Protein AF-F6DCU9-F1 (afdb_monomer_lite)

pLDDT: mean 74.37, std 12.63, range [44.5, 92.56]

Radius of gyration: 24.66 Å; chains: 1; bounding box: 42×44×53 Å

Sequence (78 aa):
MYAIEFETDVTSPFIRLHDYEKLKNQHVKVIVLSESLSDEVPAPSVHQSKYNFDDLVGRLTWQGDALKVQQRLRDEWV

Secondary structure (DSSP, 8-state):
-----------SSS---TTGGGGTTS--------SS---------S---S---GGGTTT----S-HHHHHHHHHHHT-

Structure (mmCIF, N/CA/C/O backbone):
data_AF-F6DCU9-F1
#
_entry.id   AF-F6DCU9-F1
#
loop_
_atom_site.group_PDB
_atom_site.id
_atom_site.type_symbol
_atom_site.label_atom_id
_atom_site.label_alt_id
_atom_site.label_comp_id
_atom_site.label_asym_id
_atom_site.label_entity_id
_atom_site.label_seq_id
_atom_site.pdbx_PDB_ins_code
_atom_site.Cartn_x
_atom_site.Cartn_y
_atom_site.Cartn_z
_atom_site.occupancy
_atom_site.B_iso_or_equiv
_atom_site.auth_seq_id
_atom_site.auth_comp_id
_atom_site.auth_asym_id
_atom_site.auth_atom_id
_atom_site.pdbx_PDB_model_num
ATOM 1 N N . MET A 1 1 ? -10.997 -12.531 4.074 1.00 59.69 1 MET A N 1
ATOM 2 C CA . MET A 1 1 ? -10.208 -11.286 4.191 1.00 59.69 1 MET A CA 1
ATOM 3 C C . MET A 1 1 ? -11.144 -10.132 3.897 1.00 59.69 1 MET A C 1
ATOM 5 O O . MET A 1 1 ? -11.855 -10.225 2.907 1.00 59.69 1 MET A O 1
ATOM 9 N N . TYR A 1 2 ? -11.207 -9.122 4.763 1.00 67.25 2 TYR A N 1
ATOM 10 C CA . TYR A 1 2 ? -12.047 -7.938 4.563 1.00 67.25 2 TYR A CA 1
ATOM 11 C C . TYR A 1 2 ? -11.186 -6.681 4.714 1.00 67.25 2 TYR A C 1
ATOM 13 O O . TYR A 1 2 ? -10.226 -6.688 5.486 1.00 67.25 2 TYR A O 1
ATOM 21 N N . ALA A 1 3 ? -11.511 -5.637 3.956 1.00 70.56 3 ALA A N 1
ATOM 22 C CA . ALA A 1 3 ? -10.884 -4.324 4.052 1.00 70.56 3 ALA A CA 1
ATOM 23 C C . ALA A 1 3 ? -11.891 -3.348 4.671 1.00 70.56 3 ALA A C 1
ATOM 25 O O . ALA A 1 3 ? -13.074 -3.392 4.336 1.00 70.56 3 ALA A O 1
ATOM 26 N N . ILE A 1 4 ? -11.429 -2.517 5.605 1.00 73.38 4 ILE A N 1
ATOM 27 C CA . ILE A 1 4 ? -12.196 -1.384 6.131 1.00 73.38 4 ILE A CA 1
ATOM 28 C C . ILE A 1 4 ? -11.526 -0.134 5.575 1.00 73.38 4 ILE A C 1
ATOM 30 O O . ILE A 1 4 ? -10.393 0.170 5.947 1.00 73.38 4 ILE A O 1
ATOM 34 N N . GLU A 1 5 ? -12.225 0.558 4.685 1.00 73.94 5 GLU A N 1
ATOM 35 C CA . GLU A 1 5 ? -11.813 1.845 4.130 1.00 73.94 5 GLU A CA 1
ATOM 36 C C . GLU A 1 5 ? -12.637 2.940 4.804 1.00 73.94 5 GLU A C 1
ATOM 38 O O . GLU A 1 5 ? -13.853 2.808 4.959 1.00 73.94 5 GLU A O 1
ATOM 43 N N . PHE A 1 6 ? -11.971 3.997 5.260 1.00 76.94 6 PHE A N 1
ATOM 44 C CA . PHE A 1 6 ? -12.632 5.166 5.820 1.00 76.94 6 PHE A CA 1
ATOM 45 C C . PHE A 1 6 ? -11.841 6.418 5.457 1.00 76.94 6 PHE A C 1
ATOM 47 O O . PHE A 1 6 ? -10.610 6.414 5.470 1.00 76.94 6 PHE A O 1
ATOM 54 N N . GLU A 1 7 ? -12.569 7.481 5.148 1.00 74.31 7 GLU A N 1
ATOM 55 C CA . GLU A 1 7 ? -12.021 8.801 4.876 1.00 74.31 7 GLU A CA 1
ATOM 56 C C . GLU A 1 7 ? -12.225 9.665 6.120 1.00 74.31 7 GLU A C 1
ATOM 58 O O . GLU A 1 7 ? -13.301 9.669 6.723 1.00 74.31 7 GLU A O 1
ATOM 63 N N . THR A 1 8 ? -11.169 10.337 6.569 1.00 76.94 8 THR A N 1
ATOM 64 C CA . THR A 1 8 ? -11.251 11.248 7.709 1.00 76.94 8 THR A CA 1
ATOM 65 C C . THR A 1 8 ? -10.246 12.370 7.556 1.00 76.94 8 THR A C 1
ATOM 67 O O . THR A 1 8 ? -9.086 12.140 7.214 1.00 76.94 8 THR A O 1
ATOM 70 N N . ASP A 1 9 ? -10.672 13.572 7.922 1.00 78.19 9 ASP A N 1
ATOM 71 C CA .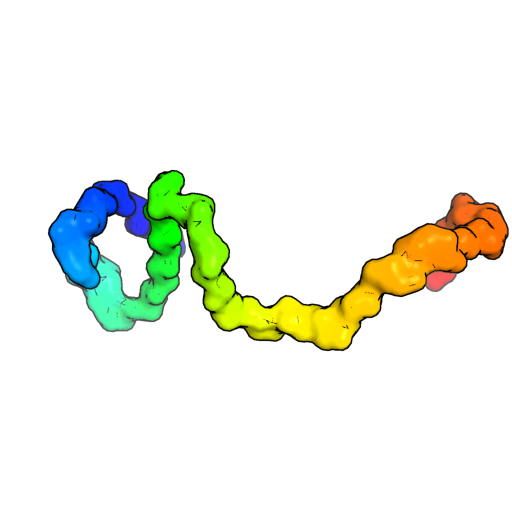 ASP A 1 9 ? -9.769 14.705 8.038 1.00 78.19 9 ASP A CA 1
ATOM 72 C C . ASP A 1 9 ? -8.875 14.543 9.269 1.00 78.19 9 ASP A C 1
ATOM 74 O O . ASP A 1 9 ? -9.342 14.281 10.387 1.00 78.19 9 ASP A O 1
ATOM 78 N N . VAL A 1 10 ? -7.571 14.735 9.078 1.00 76.38 10 VAL A N 1
ATOM 79 C CA . VAL A 1 10 ? -6.591 14.719 10.168 1.00 76.38 10 VAL A CA 1
ATOM 80 C C . VAL A 1 10 ? -6.592 16.088 10.847 1.00 76.38 10 VAL A C 1
ATOM 82 O O . VAL A 1 10 ? -5.764 16.951 10.578 1.00 76.38 10 VAL A O 1
ATOM 85 N N . THR A 1 11 ? -7.561 16.304 11.735 1.00 77.19 11 THR A N 1
ATOM 86 C CA . THR A 1 11 ? -7.681 17.544 12.529 1.00 77.19 11 THR A CA 1
ATOM 87 C C . THR A 1 11 ? -6.871 17.509 13.826 1.00 77.19 11 THR A C 1
ATOM 89 O O . THR A 1 11 ? -6.645 18.542 14.454 1.00 77.19 11 THR A O 1
ATOM 92 N N . SER A 1 12 ? -6.424 16.326 14.248 1.00 76.00 12 SER A N 1
ATOM 93 C CA . SER A 1 12 ? -5.660 16.121 15.477 1.00 76.00 12 SER A CA 1
ATOM 94 C C . SER A 1 12 ? -4.517 15.125 15.252 1.00 76.00 12 SER A C 1
ATOM 96 O O . SER A 1 12 ? -4.562 14.376 14.275 1.00 76.00 12 SER A O 1
ATOM 98 N N . PRO A 1 13 ? -3.524 15.045 16.159 1.00 79.12 13 PRO A N 1
ATOM 99 C CA . PRO A 1 13 ? -2.395 14.117 16.026 1.00 79.12 13 PRO A CA 1
ATOM 100 C C . PRO A 1 13 ? -2.776 12.628 16.000 1.00 79.12 13 PRO A C 1
ATOM 102 O O . PRO A 1 13 ? -1.926 11.786 15.720 1.00 79.12 13 PRO A O 1
ATOM 105 N N . PHE A 1 14 ? -4.027 12.285 16.328 1.00 80.44 14 PHE A N 1
ATOM 106 C CA . PHE A 1 14 ? -4.503 10.909 16.407 1.00 80.44 14 PHE A CA 1
ATOM 107 C C . PHE A 1 14 ? -5.725 10.697 15.512 1.00 80.44 14 PHE A C 1
ATOM 109 O O . PHE A 1 14 ? -6.687 11.466 15.560 1.00 80.44 14 PHE A O 1
ATOM 116 N N . ILE A 1 15 ? -5.720 9.596 14.758 1.00 82.62 15 ILE A N 1
ATOM 117 C CA . ILE A 1 15 ? -6.879 9.117 13.999 1.00 82.62 15 ILE A CA 1
ATOM 118 C C . ILE A 1 15 ? -7.639 8.105 14.860 1.00 82.62 15 ILE A C 1
ATOM 120 O O . ILE A 1 15 ? -7.052 7.158 15.387 1.00 82.62 15 ILE A O 1
ATOM 124 N N . ARG A 1 16 ? -8.953 8.297 15.016 1.00 81.38 16 ARG A N 1
ATOM 125 C CA . ARG A 1 16 ? -9.806 7.378 15.781 1.00 81.38 16 ARG A CA 1
ATOM 126 C C . ARG A 1 16 ? -10.406 6.322 14.862 1.00 81.38 16 ARG A C 1
ATOM 128 O O . ARG A 1 16 ? -11.143 6.639 13.933 1.00 81.38 16 ARG A O 1
ATOM 135 N N . LEU A 1 17 ? -10.134 5.057 15.169 1.00 83.25 17 LEU A N 1
ATOM 136 C CA . LEU A 1 17 ? -10.783 3.922 14.521 1.00 83.25 17 LEU A CA 1
ATOM 137 C C . LEU A 1 17 ? -12.143 3.679 15.182 1.00 83.25 17 LEU A C 1
ATOM 139 O O . LEU A 1 17 ? -12.207 3.223 16.322 1.00 83.25 17 LEU A O 1
ATOM 143 N N . HIS A 1 18 ? -13.224 3.982 14.4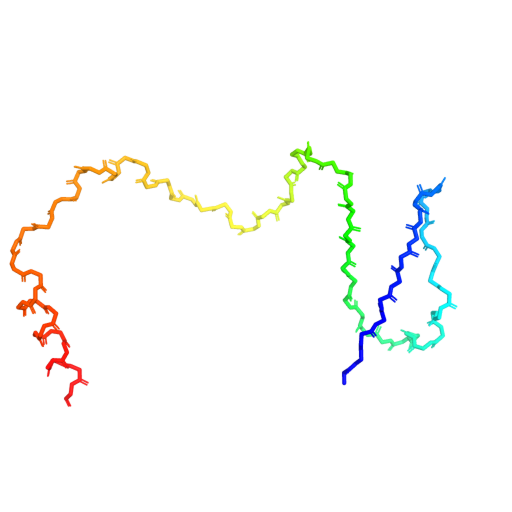66 1.00 77.81 18 HIS A N 1
ATOM 144 C CA . HIS A 1 18 ? -14.590 3.836 14.980 1.00 77.81 18 HIS A CA 1
ATOM 145 C C . HIS A 1 18 ? -14.948 2.366 15.265 1.00 77.81 18 HIS A C 1
ATOM 147 O O . HIS A 1 18 ? -15.568 2.063 16.277 1.00 77.81 18 HIS A O 1
ATOM 153 N N . ASP A 1 19 ? -14.474 1.445 14.423 1.00 79.19 19 ASP A N 1
ATOM 154 C CA . ASP A 1 19 ? -14.805 0.013 14.458 1.00 79.19 19 ASP A CA 1
ATOM 155 C C . ASP A 1 19 ? -13.694 -0.867 15.067 1.00 79.19 19 ASP A C 1
ATOM 157 O O . ASP A 1 19 ? -13.495 -2.023 14.678 1.00 79.19 19 ASP A O 1
ATOM 161 N N . TYR A 1 20 ? -12.933 -0.337 16.029 1.00 82.44 20 TYR A N 1
ATOM 162 C CA . TYR A 1 20 ? -11.762 -1.036 16.575 1.00 82.44 20 TYR A CA 1
ATOM 163 C C . TYR A 1 20 ? -12.091 -2.401 17.213 1.00 82.44 20 TYR A C 1
ATOM 165 O O . TYR A 1 20 ? -11.233 -3.283 17.252 1.00 82.44 20 TYR A O 1
ATOM 173 N N . GLU A 1 21 ? -13.328 -2.615 17.674 1.00 83.75 21 GLU A N 1
ATOM 174 C CA . GLU A 1 21 ? -13.769 -3.886 18.265 1.00 83.75 21 GLU A CA 1
ATOM 175 C C . GLU A 1 21 ? -13.630 -5.064 17.295 1.00 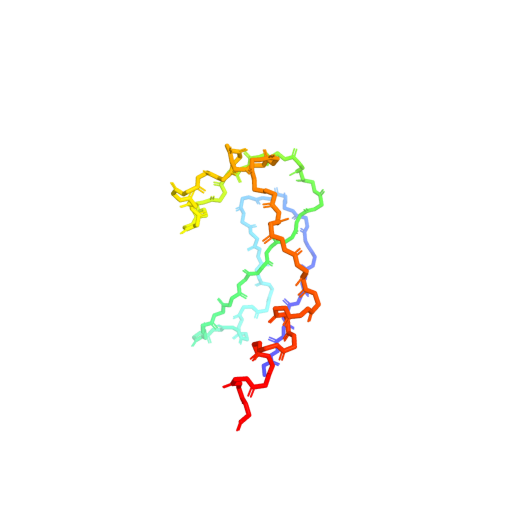83.75 21 GLU A C 1
ATOM 177 O O . GLU A 1 21 ? -13.211 -6.151 17.696 1.00 83.75 21 GLU A O 1
ATOM 182 N N . LYS A 1 22 ? -13.891 -4.833 16.001 1.00 80.69 22 LYS A N 1
ATOM 183 C CA . LYS A 1 22 ? -13.780 -5.854 14.947 1.00 80.69 22 LYS A CA 1
ATOM 184 C C . LYS A 1 22 ? -12.328 -6.258 14.680 1.00 80.69 22 LYS A C 1
ATOM 186 O O . LYS A 1 22 ? -12.079 -7.325 14.131 1.00 80.69 22 LYS A O 1
ATOM 191 N N . LEU A 1 23 ? -11.378 -5.404 15.060 1.00 80.75 23 LEU A N 1
ATOM 192 C CA . LEU A 1 23 ? -9.940 -5.558 14.827 1.00 80.75 23 LEU A CA 1
ATOM 193 C C . LEU A 1 23 ? -9.181 -6.015 16.084 1.00 80.75 23 LEU A C 1
ATOM 195 O O . LEU A 1 23 ? -7.968 -6.229 16.043 1.00 80.75 23 LEU A O 1
ATOM 199 N N . LYS A 1 24 ? -9.878 -6.174 17.215 1.00 82.12 24 LYS A N 1
ATOM 200 C CA . LYS A 1 24 ? -9.267 -6.548 18.490 1.00 82.12 24 LYS A CA 1
ATOM 201 C C . LYS A 1 24 ? -8.622 -7.934 18.392 1.00 82.12 24 LYS A C 1
ATOM 203 O O . LYS A 1 24 ? -9.222 -8.875 17.880 1.00 82.12 24 LYS A O 1
ATOM 208 N N . ASN A 1 25 ? -7.405 -8.057 18.927 1.00 86.75 25 ASN A N 1
ATOM 209 C CA . ASN A 1 25 ? -6.601 -9.289 18.937 1.00 86.75 25 ASN A CA 1
ATOM 210 C C . ASN A 1 25 ? -6.258 -9.857 17.542 1.00 86.75 25 ASN A C 1
ATOM 212 O O . ASN A 1 25 ? -5.929 -11.037 17.433 1.00 86.75 25 ASN A O 1
ATOM 216 N N . GLN A 1 26 ? -6.321 -9.045 16.483 1.00 82.62 26 GLN A N 1
ATOM 217 C CA . GLN A 1 26 ? -5.964 -9.448 15.121 1.00 82.62 26 GLN A CA 1
ATOM 218 C C . GLN A 1 26 ? -4.762 -8.649 14.607 1.00 82.62 26 GLN A C 1
ATOM 220 O O . GLN A 1 26 ? -4.546 -7.500 14.985 1.00 82.62 26 GLN A O 1
ATOM 225 N N . HIS A 1 27 ? -3.969 -9.261 13.728 1.00 81.19 27 HIS A N 1
ATOM 226 C CA . HIS A 1 27 ? -2.882 -8.577 13.032 1.00 81.19 27 HIS A CA 1
ATOM 227 C C . HIS A 1 27 ? -3.455 -7.781 11.850 1.00 81.19 27 HIS A C 1
ATOM 229 O O . HIS A 1 27 ? -3.961 -8.372 10.894 1.00 81.19 27 HIS A O 1
ATOM 235 N N . VAL A 1 28 ? -3.369 -6.451 11.905 1.00 81.69 28 VAL A N 1
ATOM 236 C CA . VAL A 1 28 ? -3.982 -5.549 10.917 1.00 81.69 28 VAL A CA 1
ATOM 237 C C . VAL A 1 28 ? -2.908 -4.779 10.158 1.00 81.69 28 VAL A C 1
ATOM 239 O O . VAL A 1 28 ? -1.971 -4.253 10.752 1.00 81.69 28 VAL A O 1
ATOM 242 N N . LYS A 1 29 ? -3.063 -4.688 8.834 1.00 80.31 29 LYS A N 1
ATOM 243 C CA . LYS A 1 29 ? -2.256 -3.822 7.970 1.00 80.31 29 LYS A CA 1
ATOM 244 C C . LYS A 1 29 ? -3.050 -2.552 7.672 1.00 80.31 29 LYS A C 1
ATOM 246 O O . LYS A 1 29 ? -4.155 -2.646 7.150 1.00 80.31 29 LYS A O 1
ATOM 251 N N . VAL A 1 30 ? -2.486 -1.393 7.998 1.00 81.44 30 VAL A N 1
ATOM 252 C CA . VAL A 1 30 ? -3.110 -0.080 7.775 1.00 81.44 30 VAL A CA 1
ATOM 253 C C . VAL A 1 30 ? -2.426 0.602 6.593 1.00 81.44 30 VAL A C 1
ATOM 255 O O . VAL A 1 30 ? -1.198 0.597 6.508 1.00 81.44 30 VAL A O 1
ATOM 258 N N . ILE A 1 31 ? -3.216 1.165 5.680 1.00 79.44 31 ILE A N 1
ATOM 259 C CA . ILE A 1 31 ? -2.744 1.972 4.551 1.00 79.44 31 ILE A CA 1
ATOM 260 C C . ILE A 1 31 ? -3.373 3.352 4.717 1.00 79.44 31 ILE A C 1
ATOM 262 O O . ILE A 1 31 ? -4.587 3.451 4.864 1.00 79.44 31 ILE A O 1
ATOM 266 N N . VAL A 1 32 ? -2.548 4.395 4.737 1.00 80.94 32 VAL A N 1
ATOM 267 C CA . VAL A 1 32 ? -2.996 5.785 4.863 1.00 80.94 32 VAL A CA 1
ATOM 268 C C . VAL A 1 32 ? -2.697 6.486 3.546 1.00 80.94 32 VAL A C 1
ATOM 270 O O . VAL A 1 32 ? -1.558 6.462 3.083 1.00 80.94 32 VAL A O 1
ATOM 273 N N . LEU A 1 33 ? -3.728 7.074 2.945 1.00 76.56 33 LEU A N 1
ATOM 274 C CA . LEU A 1 33 ? -3.655 7.848 1.709 1.00 76.56 33 LEU A CA 1
ATOM 275 C C . LEU A 1 33 ? -4.043 9.292 2.048 1.00 76.56 33 LEU A C 1
ATOM 277 O O . LEU A 1 33 ? -5.037 9.510 2.731 1.00 76.56 33 LEU A O 1
ATOM 281 N N . SER A 1 34 ? -3.242 10.260 1.611 1.00 78.00 34 SER A N 1
ATOM 282 C CA . SER A 1 34 ? -3.498 11.695 1.775 1.00 78.00 34 SER A CA 1
ATOM 283 C C . SER A 1 34 ? -3.324 12.365 0.418 1.00 78.00 34 SER A C 1
ATOM 285 O O . SER A 1 34 ? -2.330 12.104 -0.261 1.00 78.00 34 SER A O 1
ATOM 287 N N . GLU A 1 35 ? -4.271 13.215 0.023 1.00 72.31 35 GLU A N 1
ATOM 288 C CA . GLU A 1 35 ? -4.202 13.967 -1.239 1.00 72.31 35 GLU A CA 1
ATOM 289 C C . GLU A 1 35 ? -3.223 15.150 -1.162 1.00 72.31 35 GLU A C 1
ATOM 291 O O . GLU A 1 35 ? -2.704 15.598 -2.183 1.00 72.31 35 GLU A O 1
ATOM 296 N N . SER A 1 36 ? -2.907 15.632 0.046 1.00 58.22 36 SER A N 1
ATOM 297 C CA . SER A 1 36 ? -2.013 16.769 0.263 1.00 58.22 36 SER A CA 1
ATOM 298 C C . SER A 1 36 ? -0.680 16.321 0.858 1.00 58.22 36 SER A C 1
ATOM 300 O O . SER A 1 36 ? -0.536 16.190 2.075 1.00 58.22 36 SER A O 1
ATOM 302 N N . LEU A 1 37 ? 0.290 16.069 -0.014 1.00 54.03 37 LEU A N 1
ATOM 303 C CA . LEU A 1 37 ? 1.518 16.858 -0.156 1.00 54.03 37 LEU A CA 1
ATOM 304 C C . LEU A 1 37 ? 2.536 16.014 -0.916 1.00 54.03 37 LEU A C 1
ATOM 306 O O . LEU A 1 37 ? 3.104 15.047 -0.409 1.00 54.03 37 LEU A O 1
ATOM 310 N N . SER A 1 38 ? 2.774 16.445 -2.147 1.00 52.53 38 SER A N 1
ATOM 311 C CA . SER A 1 38 ? 4.058 16.328 -2.815 1.00 52.53 38 SER A CA 1
ATOM 312 C C . SER A 1 38 ? 5.122 17.004 -1.949 1.00 52.53 38 SER A C 1
ATOM 314 O O . SER A 1 38 ? 5.478 18.144 -2.202 1.00 52.53 38 SER A O 1
ATOM 316 N N . ASP A 1 39 ? 5.593 16.329 -0.909 1.00 49.09 39 ASP A N 1
ATOM 317 C CA . ASP A 1 39 ? 6.838 16.676 -0.245 1.00 49.09 39 ASP A CA 1
ATOM 318 C C . ASP A 1 39 ? 7.561 15.387 0.118 1.00 49.09 39 ASP A C 1
ATOM 320 O O . ASP A 1 39 ? 7.028 14.464 0.738 1.00 49.09 39 ASP A O 1
ATOM 324 N N . GLU A 1 40 ? 8.790 15.334 -0.365 1.00 51.81 40 GLU A N 1
ATOM 325 C CA . GLU A 1 40 ? 9.748 14.255 -0.257 1.00 51.81 40 GLU A CA 1
ATOM 326 C C . GLU A 1 40 ? 10.033 13.931 1.216 1.00 51.81 40 GLU A C 1
ATOM 328 O O . GLU A 1 40 ? 10.996 14.408 1.812 1.00 51.81 40 GLU A O 1
ATOM 333 N N . VAL A 1 41 ? 9.216 13.079 1.829 1.00 50.94 41 VAL A N 1
ATOM 334 C CA . VAL A 1 41 ? 9.626 12.349 3.028 1.00 50.94 41 VAL A CA 1
ATOM 335 C C . VAL A 1 41 ? 10.199 11.025 2.542 1.00 50.94 41 VAL A C 1
ATOM 337 O O . VAL A 1 41 ? 9.442 10.181 2.049 1.00 50.94 41 VAL A O 1
ATOM 340 N N . PRO A 1 42 ? 11.521 10.799 2.646 1.00 44.50 42 PRO A N 1
ATOM 341 C CA . PRO A 1 42 ? 12.076 9.511 2.302 1.00 44.50 42 PRO A CA 1
ATOM 342 C C . PRO A 1 42 ? 11.547 8.521 3.337 1.00 44.50 42 PRO A C 1
ATOM 344 O O . PRO A 1 42 ? 11.991 8.478 4.485 1.00 44.50 42 PRO A O 1
ATOM 347 N N . ALA A 1 43 ? 10.589 7.692 2.924 1.00 48.16 43 ALA A N 1
ATOM 348 C CA . ALA A 1 43 ? 10.425 6.393 3.545 1.00 48.16 43 ALA A CA 1
ATOM 349 C C . ALA A 1 43 ? 11.824 5.752 3.616 1.00 48.16 43 ALA A C 1
ATOM 351 O O . ALA A 1 43 ? 12.575 5.869 2.637 1.00 48.16 43 ALA A O 1
ATOM 352 N N . PRO A 1 44 ? 12.213 5.071 4.709 1.00 46.34 44 PRO A N 1
ATOM 353 C CA . PRO A 1 44 ? 13.365 4.188 4.667 1.00 46.34 44 PRO A CA 1
ATOM 354 C C . PRO A 1 44 ? 13.006 3.037 3.724 1.00 46.34 44 PRO A C 1
ATOM 356 O O . PRO A 1 44 ? 12.539 1.971 4.120 1.00 46.34 44 PRO A O 1
ATOM 359 N N . SER A 1 45 ? 13.168 3.294 2.433 1.00 48.50 45 SER A N 1
ATOM 360 C CA . SER A 1 45 ? 13.162 2.301 1.391 1.00 48.50 45 SER A CA 1
ATOM 361 C C . SER A 1 45 ? 14.387 1.438 1.657 1.00 48.50 45 SER A C 1
ATOM 363 O O . SER A 1 45 ? 15.530 1.809 1.409 1.00 48.50 45 SER A O 1
ATOM 365 N N . VAL A 1 46 ? 14.145 0.234 2.166 1.00 50.56 46 VAL A N 1
ATOM 366 C CA . VAL A 1 46 ? 15.150 -0.836 2.310 1.00 50.56 46 VAL A CA 1
ATOM 367 C C . VAL A 1 46 ? 15.612 -1.361 0.931 1.00 50.56 46 VAL A C 1
ATOM 369 O O . VAL A 1 46 ? 16.275 -2.383 0.807 1.00 50.56 46 VAL A O 1
ATOM 372 N N . HIS A 1 47 ? 15.340 -0.614 -0.137 1.00 51.59 47 HIS A N 1
ATOM 373 C CA . HIS A 1 47 ? 15.898 -0.806 -1.462 1.00 51.59 47 HIS A CA 1
ATOM 374 C C . HIS A 1 47 ? 16.643 0.457 -1.889 1.00 51.59 47 HIS A C 1
ATOM 376 O O . HIS A 1 47 ? 16.396 1.011 -2.954 1.00 51.59 47 HIS A O 1
ATOM 382 N N . GLN A 1 48 ? 17.598 0.898 -1.066 1.00 51.94 48 GLN A N 1
ATOM 383 C CA . GLN A 1 48 ? 18.753 1.610 -1.599 1.00 51.94 48 GLN A CA 1
ATOM 384 C C . GLN A 1 48 ? 19.449 0.638 -2.552 1.00 51.94 48 GLN A C 1
ATOM 386 O O . GLN A 1 48 ? 20.226 -0.225 -2.138 1.00 51.94 48 GLN A O 1
ATOM 391 N N . SER A 1 49 ? 19.104 0.710 -3.834 1.00 62.12 49 SER A N 1
ATOM 392 C CA . SER A 1 49 ? 19.842 0.047 -4.893 1.00 62.12 49 SER A CA 1
ATOM 393 C C . SER A 1 49 ? 21.281 0.550 -4.812 1.00 62.12 49 SER A C 1
ATOM 395 O O . SER A 1 49 ? 21.608 1.629 -5.293 1.00 62.12 49 SER A O 1
ATOM 397 N N . LYS A 1 50 ? 22.148 -0.245 -4.172 1.00 65.50 50 LYS A N 1
ATOM 398 C CA . LYS A 1 50 ? 23.600 -0.024 -4.041 1.00 65.50 50 LYS A CA 1
ATOM 399 C C . LYS A 1 50 ? 24.292 0.190 -5.395 1.00 65.50 50 LYS A C 1
ATOM 401 O O . LYS A 1 50 ? 25.442 0.613 -5.453 1.00 65.50 50 LYS A O 1
ATOM 406 N N . TYR A 1 51 ? 23.592 -0.129 -6.475 1.00 69.44 51 TYR A N 1
ATOM 407 C CA . TYR A 1 51 ? 24.051 -0.026 -7.839 1.00 69.44 51 TYR A CA 1
ATOM 408 C C . TYR A 1 51 ? 23.341 1.141 -8.517 1.00 69.44 51 TYR A C 1
ATOM 410 O O . TYR A 1 51 ? 22.126 1.108 -8.709 1.00 69.44 51 TYR A O 1
ATOM 418 N N . ASN A 1 52 ? 24.121 2.162 -8.865 1.00 75.31 52 ASN A N 1
ATOM 419 C CA . ASN A 1 52 ? 23.716 3.176 -9.821 1.00 75.31 52 ASN A CA 1
ATOM 420 C C . ASN A 1 52 ? 24.141 2.692 -11.225 1.00 75.31 52 ASN A C 1
ATOM 422 O O . ASN A 1 52 ? 25.318 2.401 -11.441 1.00 75.31 52 ASN A O 1
ATOM 426 N N . PHE A 1 53 ? 23.184 2.577 -12.150 1.00 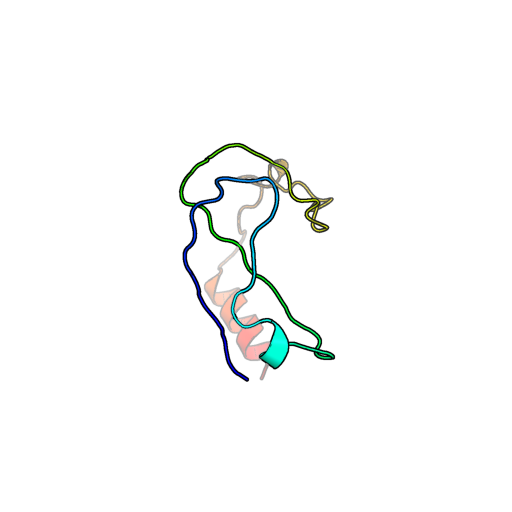74.75 53 PHE A N 1
ATOM 427 C CA . PHE A 1 53 ? 23.406 2.155 -13.539 1.00 74.75 53 PHE A CA 1
ATOM 428 C C . PHE A 1 53 ? 23.374 3.319 -14.544 1.00 74.75 53 PHE A C 1
ATOM 430 O O . PHE A 1 53 ? 23.432 3.073 -15.749 1.00 74.75 53 PHE A O 1
ATOM 437 N N . ASP A 1 54 ? 23.332 4.569 -14.076 1.00 79.50 54 ASP A N 1
ATOM 438 C CA . ASP A 1 54 ? 23.326 5.774 -14.915 1.00 79.50 54 ASP A CA 1
ATOM 439 C C . ASP A 1 54 ? 24.540 5.815 -15.858 1.00 79.50 54 ASP A C 1
ATOM 441 O O . ASP A 1 54 ? 24.419 6.214 -17.013 1.00 79.50 54 ASP A O 1
ATOM 445 N N . ASP A 1 55 ? 25.701 5.317 -15.414 1.00 77.38 55 ASP A N 1
ATOM 446 C CA . ASP A 1 55 ? 26.925 5.280 -16.231 1.00 77.38 55 ASP A CA 1
ATOM 447 C C . ASP A 1 55 ? 26.866 4.265 -17.391 1.00 77.38 55 ASP A C 1
ATOM 449 O O . ASP A 1 55 ? 27.649 4.345 -18.338 1.00 77.38 55 ASP A O 1
ATOM 453 N N . LEU A 1 56 ? 25.933 3.307 -17.357 1.00 76.75 56 LEU A N 1
ATOM 454 C CA . LEU A 1 56 ? 25.770 2.311 -18.422 1.00 76.75 56 LEU A CA 1
ATOM 455 C C . LEU A 1 56 ? 24.828 2.780 -19.540 1.00 76.75 56 LEU A C 1
ATOM 457 O O . LEU A 1 56 ? 24.814 2.177 -20.621 1.00 76.75 56 LEU A O 1
ATOM 461 N N . VAL A 1 57 ? 24.064 3.853 -19.311 1.00 73.00 57 VAL A N 1
ATOM 462 C CA . VAL A 1 57 ? 23.119 4.403 -20.288 1.00 73.00 57 VAL A CA 1
ATOM 463 C C . VAL A 1 57 ? 23.886 4.891 -21.519 1.00 73.00 57 VAL A C 1
ATOM 465 O O . VAL A 1 57 ? 24.796 5.708 -21.436 1.00 73.00 57 VAL A O 1
ATOM 468 N N . GLY A 1 58 ? 23.548 4.344 -22.688 1.00 75.25 58 GLY A N 1
ATOM 469 C CA . GLY A 1 58 ? 24.193 4.687 -23.960 1.00 75.25 58 GLY A CA 1
ATOM 470 C C . GLY A 1 58 ? 25.561 4.036 -24.203 1.00 75.25 58 GLY A C 1
ATOM 471 O O . GLY A 1 58 ? 26.050 4.083 -25.329 1.00 75.25 58 GLY A O 1
ATOM 472 N N . ARG A 1 59 ? 26.164 3.376 -23.202 1.00 75.31 59 ARG A N 1
ATOM 473 C CA . ARG A 1 59 ? 27.406 2.597 -23.384 1.00 75.31 59 ARG A CA 1
ATOM 474 C C . ARG A 1 59 ? 27.145 1.173 -23.863 1.00 75.31 59 ARG A C 1
ATOM 476 O O . ARG A 1 59 ? 27.975 0.588 -24.556 1.00 75.31 59 ARG A O 1
ATOM 483 N N . LEU A 1 60 ? 25.995 0.611 -23.499 1.00 74.69 60 LEU A N 1
ATOM 484 C CA . LEU A 1 60 ? 25.592 -0.721 -23.930 1.00 74.69 60 LEU A CA 1
ATOM 485 C C . LEU A 1 60 ? 24.920 -0.632 -25.300 1.00 74.69 60 LEU A C 1
ATOM 487 O O . LEU A 1 60 ? 23.751 -0.274 -25.419 1.00 74.69 60 LEU A O 1
ATOM 491 N N . THR A 1 61 ? 25.675 -0.970 -26.340 1.00 76.56 61 THR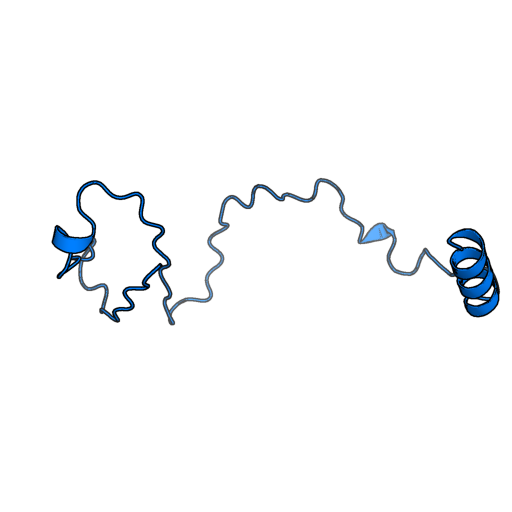 A N 1
ATOM 492 C CA . THR A 1 61 ? 25.130 -1.197 -27.679 1.00 76.56 61 THR A CA 1
ATOM 493 C C . THR A 1 61 ? 25.097 -2.691 -27.941 1.00 76.56 61 THR A C 1
ATOM 495 O O . THR A 1 61 ? 26.078 -3.404 -27.725 1.00 76.56 61 THR A O 1
ATOM 498 N N . TRP A 1 62 ? 23.938 -3.185 -28.369 1.00 78.81 62 TRP A N 1
ATOM 499 C CA . TRP A 1 62 ? 23.798 -4.585 -28.728 1.00 78.81 62 TRP A CA 1
ATOM 500 C C . TRP A 1 62 ? 24.625 -4.875 -29.983 1.00 78.81 62 TRP A C 1
ATOM 502 O O . TRP A 1 62 ? 24.366 -4.315 -31.049 1.00 78.81 62 TRP A O 1
ATOM 512 N N . GLN A 1 63 ? 25.618 -5.753 -29.859 1.00 77.94 63 GLN A N 1
ATOM 513 C CA . GLN A 1 63 ? 26.429 -6.202 -30.985 1.00 77.94 63 GLN A CA 1
ATOM 514 C C . GLN A 1 63 ? 25.925 -7.563 -31.466 1.00 77.94 63 GLN A C 1
ATOM 516 O O . GLN A 1 63 ? 26.257 -8.603 -30.903 1.00 77.94 63 GLN A O 1
ATOM 521 N N . GLY A 1 64 ? 25.101 -7.550 -32.513 1.00 81.50 64 GLY A N 1
ATOM 522 C CA . GLY A 1 64 ? 24.597 -8.759 -33.161 1.00 81.50 64 GLY A CA 1
ATOM 523 C C . GLY A 1 64 ? 23.136 -8.654 -33.586 1.00 81.50 64 GLY A C 1
ATOM 524 O O . GLY A 1 64 ? 22.494 -7.619 -33.449 1.00 81.50 64 GLY A O 1
ATOM 525 N N . ASP A 1 65 ? 22.595 -9.755 -34.095 1.00 86.50 65 ASP A N 1
ATOM 526 C CA . ASP A 1 65 ? 21.183 -9.862 -34.462 1.00 86.50 65 ASP A CA 1
ATOM 527 C C . ASP A 1 65 ? 20.374 -10.325 -33.243 1.00 86.50 65 ASP A C 1
ATOM 529 O O . ASP A 1 65 ? 20.471 -11.480 -32.816 1.00 86.50 65 ASP A O 1
ATOM 533 N N . ALA A 1 66 ? 19.610 -9.404 -32.654 1.00 87.00 66 ALA A N 1
ATOM 534 C CA . ALA A 1 66 ? 18.817 -9.664 -31.455 1.00 87.00 66 ALA A CA 1
ATOM 535 C C . ALA A 1 66 ? 17.812 -10.813 -31.654 1.00 87.00 66 ALA A C 1
ATOM 537 O O . ALA A 1 66 ? 17.614 -11.617 -30.744 1.00 87.00 66 ALA A O 1
ATOM 538 N N . LEU A 1 67 ? 17.240 -10.953 -32.857 1.00 89.31 67 LEU A N 1
ATOM 539 C CA . LEU A 1 67 ? 16.235 -11.978 -33.148 1.00 89.31 67 LEU A CA 1
ATOM 540 C C . LEU A 1 67 ? 16.850 -13.377 -33.197 1.00 89.31 67 LEU A C 1
ATOM 542 O O . LEU A 1 67 ? 16.259 -14.327 -32.684 1.00 89.31 67 LEU A O 1
ATOM 546 N N . LYS A 1 68 ? 18.064 -13.508 -33.745 1.00 90.00 68 LYS A N 1
ATOM 547 C CA . LYS A 1 68 ? 18.791 -14.789 -33.760 1.00 90.00 68 LYS A CA 1
ATOM 548 C C . LYS A 1 68 ? 19.189 -15.241 -32.362 1.00 90.00 68 LYS A C 1
ATOM 550 O O . LYS A 1 68 ? 19.134 -16.432 -32.067 1.00 90.00 68 LYS A O 1
ATOM 555 N N . VAL A 1 69 ? 19.594 -14.307 -31.501 1.00 86.81 69 VAL A N 1
ATOM 556 C CA . VAL A 1 69 ? 19.931 -14.632 -30.108 1.00 86.81 69 VAL A CA 1
ATOM 557 C C . VAL A 1 69 ? 18.678 -15.007 -29.323 1.00 86.81 69 VAL A C 1
ATOM 559 O O . VAL A 1 69 ? 18.703 -15.995 -28.596 1.00 86.81 69 VAL A O 1
ATOM 562 N N . GLN A 1 70 ? 17.567 -14.297 -29.524 1.00 88.06 70 GLN A N 1
ATOM 563 C CA . GLN A 1 70 ? 16.292 -14.644 -28.900 1.00 88.06 70 GLN A CA 1
ATOM 564 C C . GLN A 1 70 ? 15.788 -16.026 -29.341 1.00 88.06 70 GLN A C 1
ATOM 566 O O . GLN A 1 70 ? 15.334 -16.799 -28.502 1.00 88.06 70 GLN A O 1
ATOM 571 N N . GLN A 1 71 ? 15.888 -16.358 -30.634 1.00 91.81 71 GLN A N 1
ATOM 572 C CA . GLN A 1 71 ? 15.536 -17.690 -31.136 1.00 91.81 71 GLN A CA 1
ATOM 573 C C . GLN A 1 71 ? 16.398 -18.776 -30.498 1.00 91.81 71 GLN A C 1
ATOM 575 O O . GLN A 1 71 ? 15.848 -19.738 -29.978 1.00 91.81 71 GLN A O 1
ATOM 580 N N . ARG A 1 72 ? 17.723 -18.585 -30.457 1.00 92.56 72 ARG A N 1
ATOM 581 C CA . ARG A 1 72 ? 18.631 -19.536 -29.806 1.00 92.56 72 ARG A CA 1
ATOM 582 C C . ARG A 1 72 ? 18.258 -19.767 -28.342 1.00 92.56 72 ARG A C 1
ATOM 584 O O . ARG A 1 72 ? 18.126 -20.911 -27.940 1.00 92.56 72 ARG A O 1
ATOM 591 N N . LEU A 1 73 ? 18.049 -18.698 -27.571 1.00 90.62 73 LEU A N 1
ATOM 592 C CA . LEU A 1 73 ? 17.670 -18.806 -26.159 1.00 90.62 73 LEU A CA 1
ATOM 593 C C . LEU A 1 73 ? 16.329 -19.523 -25.984 1.00 90.62 73 LEU A C 1
ATOM 595 O O . LEU A 1 73 ? 16.189 -20.329 -25.078 1.00 90.62 73 LEU A O 1
ATOM 599 N N . ARG A 1 74 ? 15.344 -19.269 -26.850 1.00 90.81 74 ARG A N 1
ATOM 600 C CA . ARG A 1 74 ? 14.070 -19.999 -26.813 1.00 90.81 74 ARG A CA 1
ATOM 601 C C . ARG A 1 74 ? 14.278 -21.489 -27.073 1.00 90.81 74 ARG A C 1
ATOM 603 O O . ARG A 1 74 ? 13.689 -22.306 -26.378 1.00 90.81 74 ARG A O 1
ATOM 610 N N . ASP A 1 75 ? 15.089 -21.819 -28.070 1.00 91.75 75 ASP A N 1
ATOM 611 C CA . ASP A 1 75 ? 15.326 -23.198 -28.485 1.00 91.75 75 ASP A CA 1
ATOM 612 C C . ASP A 1 75 ? 16.223 -23.954 -27.477 1.00 91.75 75 ASP A C 1
ATOM 614 O O . ASP A 1 75 ? 16.133 -25.170 -27.391 1.00 91.75 75 ASP A O 1
ATOM 618 N N . GLU A 1 76 ? 17.038 -23.253 -26.674 1.00 90.81 76 GLU A N 1
ATOM 619 C CA . GLU A 1 76 ? 17.811 -23.816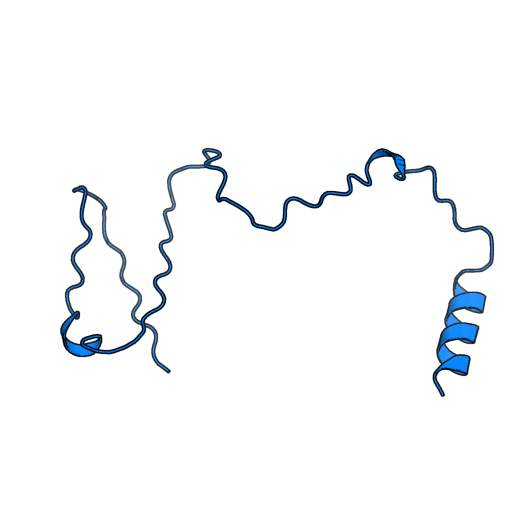 -25.548 1.00 90.81 76 GLU A CA 1
ATOM 620 C C . GLU A 1 76 ? 16.952 -24.142 -24.312 1.00 90.81 76 GLU A C 1
ATOM 622 O O . GLU A 1 76 ? 17.383 -24.903 -23.447 1.00 90.81 76 GLU A O 1
ATOM 627 N N . TRP A 1 77 ? 15.758 -23.555 -24.198 1.00 80.00 77 TRP A N 1
ATOM 628 C CA . TRP A 1 77 ? 14.843 -23.763 -23.067 1.00 80.00 77 TRP A CA 1
ATOM 629 C C . TRP A 1 77 ? 13.769 -24.834 -23.343 1.00 80.00 77 TRP A C 1
ATOM 631 O O . TRP A 1 77 ? 12.874 -25.020 -22.514 1.00 80.00 77 TRP A O 1
ATOM 641 N N . VAL A 1 78 ? 13.848 -25.526 -24.487 1.00 57.16 78 VAL A N 1
ATOM 642 C CA . VAL A 1 78 ? 12.974 -26.643 -24.897 1.00 57.16 78 VAL A CA 1
ATOM 643 C C . VAL A 1 78 ? 13.758 -27.947 -24.868 1.00 57.16 78 VAL A C 1
ATOM 645 O O . VAL A 1 78 ? 13.224 -28.922 -24.294 1.00 57.16 78 VAL A O 1
#

Organism: Thiomicrospira cyclica (strain DSM 14477 / JCM 11371 / ALM1) (NCBI:txid717773)

Foldseek 3Di:
DDDDDDDDDCPDPDDDDPPCVVCPPHDDDDDDDDPDDPDDDDDPPPPPPPDDCPVVVPVDDDDDDPVVVVVVVVVVVD